Protein AF-A0A073CB37-F1 (afdb_monomer)

Radius of gyration: 21.7 Å; Cα contacts (8 Å, |Δi|>4): 15; chains: 1; bounding box: 36×73×41 Å

Mean predicted aligned error: 10.36 Å

Solvent-accessible surface area (backbone atoms only — not comparable to full-atom values): 6062 Å² total; per-residue (Å²): 129,68,62,65,57,53,52,51,53,49,52,54,50,50,63,71,52,61,86,35,72,68,54,56,50,51,52,55,51,27,76,73,40,98,48,45,66,58,44,52,53,50,54,51,50,49,52,52,50,52,50,51,52,48,48,57,52,48,52,60,48,57,78,74,46,58,69,67,58,55,51,52,52,49,53,51,53,50,50,52,51,51,52,52,47,56,64,69,54,61,76,81,73,76,81,77,74,90,70,87,89,130

Foldseek 3Di:
DPVVVVVVVCVVVVVVPPPDPLVVVLVVCLVPDPHNPVSVVVSVVVVVVVVVVCVVVVVVCVVVDDPVVVVVVVVVVVVVVVVVVCVVPPPPDDPDPPPDDD

Secondary structure (DSSP, 8-state):
--HHHHHHHHHHHHHHHTT-HHHHHHHHHHHHSS-HHHHHHHHHHHHHHHHHHHHHHHHHHHHHS-HHHHHHHHHHHHHHHHHHHHHHS-------------

Sequence (102 aa):
MDFQLLGLTFITVFLSELGDKSQVAAIALSGTSKSPRAVFFGTATALLLASFLGVIVGQGFAEVLPARLVKIAAAIGFAVLGIRLLWFTGIPGKPKDQSLES

Structure (mmCIF, N/CA/C/O backbone):
data_AF-A0A073CB37-F1
#
_entry.id   AF-A0A073CB37-F1
#
loop_
_atom_site.group_PDB
_atom_site.id
_atom_site.type_symbol
_atom_site.label_atom_id
_atom_site.label_alt_id
_atom_site.label_comp_id
_atom_site.label_asym_id
_atom_site.label_entity_id
_atom_site.label_seq_id
_atom_site.pdbx_PDB_ins_code
_atom_site.Cartn_x
_atom_site.Cartn_y
_atom_site.Cartn_z
_atom_site.occupancy
_atom_site.B_iso_or_equiv
_atom_site.auth_seq_id
_atom_site.auth_comp_id
_atom_site.auth_asym_id
_atom_site.auth_atom_id
_atom_site.pdbx_PDB_model_num
ATOM 1 N N . MET A 1 1 ? 15.024 -17.910 4.540 1.00 61.16 1 MET A N 1
ATOM 2 C CA . MET A 1 1 ? 14.113 -16.773 4.306 1.00 61.16 1 MET A CA 1
ATOM 3 C C . MET A 1 1 ? 14.914 -15.512 4.532 1.00 61.16 1 MET A C 1
ATOM 5 O O . MET A 1 1 ? 15.466 -15.377 5.618 1.00 61.16 1 MET A O 1
ATOM 9 N N . ASP A 1 2 ? 15.026 -14.636 3.535 1.00 84.81 2 ASP A N 1
ATOM 10 C CA . ASP A 1 2 ? 15.661 -13.329 3.720 1.00 84.81 2 ASP A CA 1
ATOM 11 C C . ASP A 1 2 ? 14.765 -12.458 4.605 1.00 84.81 2 ASP A C 1
ATOM 13 O O . ASP A 1 2 ? 13.952 -11.665 4.132 1.00 84.81 2 ASP A O 1
ATOM 17 N N . PHE A 1 3 ? 14.893 -12.618 5.925 1.00 86.12 3 PHE A N 1
ATOM 18 C CA . PHE A 1 3 ? 14.200 -11.789 6.915 1.00 86.12 3 PHE A CA 1
ATOM 19 C C . PHE A 1 3 ? 14.505 -10.295 6.718 1.00 86.12 3 PHE A C 1
ATOM 21 O O . PHE A 1 3 ? 13.689 -9.444 7.062 1.00 86.12 3 PHE A O 1
ATOM 28 N N . GLN A 1 4 ? 15.641 -9.980 6.088 1.00 90.12 4 GLN A N 1
ATOM 29 C CA . GLN A 1 4 ? 16.005 -8.634 5.651 1.00 90.12 4 GLN A CA 1
ATOM 30 C C . GLN A 1 4 ? 15.046 -8.084 4.585 1.00 90.12 4 GLN A C 1
ATOM 32 O O . GLN A 1 4 ? 14.623 -6.935 4.688 1.00 90.12 4 GLN A O 1
ATOM 37 N N . LEU A 1 5 ? 14.654 -8.898 3.598 1.00 91.00 5 LEU A N 1
ATOM 38 C CA . LEU A 1 5 ? 13.695 -8.496 2.565 1.00 91.00 5 LEU A CA 1
ATOM 39 C C . LEU A 1 5 ? 12.314 -8.239 3.169 1.00 91.00 5 LEU A C 1
ATOM 41 O O . LEU A 1 5 ? 11.654 -7.260 2.821 1.00 91.00 5 LEU A O 1
ATOM 45 N N . LEU A 1 6 ? 11.900 -9.102 4.101 1.00 90.06 6 LEU A N 1
ATOM 46 C CA . LEU A 1 6 ? 10.636 -8.958 4.817 1.00 90.06 6 LEU A CA 1
ATOM 47 C C . LEU A 1 6 ? 10.620 -7.658 5.626 1.00 90.06 6 LEU A C 1
ATOM 49 O O . LEU A 1 6 ? 9.678 -6.881 5.500 1.00 90.06 6 LEU A O 1
ATOM 53 N N . GLY A 1 7 ? 11.681 -7.389 6.391 1.00 93.69 7 GLY A N 1
ATOM 54 C CA . GLY A 1 7 ? 11.819 -6.153 7.161 1.00 93.69 7 GLY A CA 1
ATOM 55 C C . GLY A 1 7 ? 11.806 -4.901 6.282 1.00 93.69 7 GLY A C 1
ATOM 56 O O . GLY A 1 7 ? 11.064 -3.967 6.574 1.00 93.69 7 GLY A O 1
ATOM 57 N N . LEU A 1 8 ? 12.565 -4.894 5.180 1.00 94.12 8 LEU A N 1
ATOM 58 C CA . LEU A 1 8 ? 12.607 -3.765 4.244 1.00 94.12 8 LEU A CA 1
ATOM 59 C C . LEU A 1 8 ? 11.244 -3.498 3.612 1.00 94.12 8 LEU A C 1
ATOM 61 O O . LEU A 1 8 ? 10.762 -2.371 3.642 1.00 94.12 8 LEU A O 1
ATOM 65 N N . THR A 1 9 ? 10.600 -4.538 3.087 1.00 89.88 9 THR A N 1
ATOM 66 C CA . THR A 1 9 ? 9.314 -4.386 2.398 1.00 89.88 9 THR A CA 1
ATOM 67 C C . THR A 1 9 ? 8.223 -3.969 3.382 1.00 89.88 9 THR A C 1
ATOM 69 O O . THR A 1 9 ? 7.433 -3.081 3.073 1.00 89.88 9 THR A O 1
ATOM 72 N N . PHE A 1 10 ? 8.220 -4.538 4.594 1.00 89.31 10 PHE A N 1
ATOM 73 C CA . PHE A 1 10 ? 7.311 -4.130 5.664 1.00 89.31 10 PHE A CA 1
ATOM 74 C C . PHE A 1 10 ? 7.496 -2.658 6.029 1.00 89.31 10 PHE A C 1
ATOM 76 O O . PHE A 1 10 ? 6.520 -1.920 6.024 1.00 89.31 10 PHE A O 1
ATOM 83 N N . ILE A 1 11 ? 8.727 -2.213 6.304 1.00 93.62 11 ILE A N 1
ATOM 84 C CA . ILE A 1 11 ? 9.005 -0.821 6.686 1.00 93.62 11 ILE A CA 1
ATOM 85 C C . ILE A 1 11 ? 8.630 0.132 5.547 1.00 93.62 11 ILE A C 1
ATOM 87 O O . ILE A 1 11 ? 7.970 1.135 5.801 1.00 93.62 11 ILE A O 1
ATOM 91 N N . THR A 1 12 ? 8.997 -0.174 4.299 1.00 92.56 12 THR A N 1
ATOM 92 C CA . THR A 1 12 ? 8.666 0.668 3.140 1.00 92.56 12 THR A CA 1
ATOM 93 C C . THR A 1 12 ? 7.159 0.804 2.946 1.00 92.56 12 THR A C 1
ATOM 95 O O . THR A 1 12 ? 6.670 1.924 2.805 1.00 92.56 12 THR A O 1
ATOM 98 N N . VAL A 1 13 ? 6.414 -0.305 2.971 1.00 87.50 13 VAL A N 1
ATOM 99 C CA . VAL A 1 13 ? 4.951 -0.272 2.819 1.00 87.50 13 VAL A CA 1
ATOM 100 C C . VAL A 1 13 ? 4.304 0.409 4.021 1.00 87.50 13 VAL A C 1
ATOM 102 O O . VAL A 1 13 ? 3.450 1.269 3.843 1.00 87.50 13 VAL A O 1
ATOM 105 N N . PHE A 1 14 ? 4.753 0.101 5.238 1.00 86.56 14 PHE A N 1
ATOM 106 C CA . PHE A 1 14 ? 4.236 0.714 6.457 1.00 86.56 14 PHE A CA 1
ATOM 107 C C . PHE A 1 14 ? 4.404 2.236 6.435 1.00 86.56 14 PHE A C 1
ATOM 109 O O . PHE A 1 14 ? 3.423 2.946 6.621 1.00 86.56 14 PHE A O 1
ATOM 116 N N . LEU A 1 15 ? 5.604 2.749 6.135 1.00 89.31 15 LEU A N 1
ATOM 117 C CA . LEU A 1 15 ? 5.831 4.194 6.014 1.00 89.31 15 LEU A CA 1
ATOM 118 C C . LEU A 1 15 ? 5.015 4.823 4.882 1.00 89.31 15 LEU A C 1
ATOM 120 O O . LEU A 1 15 ? 4.555 5.948 5.041 1.00 89.31 15 LEU A O 1
ATOM 124 N N . SER A 1 16 ? 4.841 4.121 3.760 1.00 88.50 16 SER A N 1
ATOM 125 C CA . SER A 1 16 ? 4.031 4.611 2.640 1.00 88.50 16 SER A CA 1
ATOM 126 C C . SER A 1 16 ? 2.543 4.720 2.983 1.00 88.50 16 SER A C 1
ATOM 128 O O . SER A 1 16 ? 1.851 5.544 2.393 1.00 88.50 16 SER A O 1
ATOM 130 N N . GLU A 1 17 ? 2.053 3.885 3.898 1.00 84.94 17 GLU A N 1
ATOM 131 C CA . GLU A 1 17 ? 0.645 3.826 4.310 1.00 84.94 17 GLU A CA 1
ATOM 132 C C . GLU A 1 17 ? 0.356 4.683 5.558 1.00 84.94 17 GLU A C 1
ATOM 134 O O . GLU A 1 17 ? -0.798 5.016 5.834 1.00 84.94 17 GLU A O 1
ATOM 139 N N . LEU A 1 18 ? 1.382 5.055 6.336 1.00 83.94 18 LEU A N 1
ATOM 140 C CA . LEU A 1 18 ? 1.236 5.888 7.532 1.00 83.94 18 LEU A CA 1
ATOM 141 C C . LEU A 1 18 ? 0.652 7.267 7.193 1.00 83.94 18 LEU A C 1
ATOM 143 O O . LEU A 1 18 ? 1.250 8.060 6.470 1.00 83.94 18 LEU A O 1
ATOM 147 N N . GLY A 1 19 ? -0.497 7.580 7.792 1.00 78.62 19 GLY A N 1
ATOM 148 C CA . GLY A 1 19 ? -1.183 8.857 7.599 1.00 78.62 19 GLY A CA 1
ATOM 149 C C . GLY A 1 19 ? -2.005 8.949 6.313 1.00 78.62 19 GLY A C 1
ATOM 150 O O . GLY A 1 19 ? -2.477 10.038 5.985 1.00 78.62 19 GLY A O 1
ATOM 151 N N . ASP A 1 20 ? -2.214 7.838 5.600 1.00 87.94 20 ASP A N 1
ATOM 152 C CA . ASP A 1 20 ? -3.114 7.828 4.452 1.00 87.94 20 ASP A CA 1
ATOM 153 C C . ASP A 1 20 ? -4.572 8.125 4.866 1.00 87.94 20 ASP A C 1
ATOM 155 O O . ASP A 1 20 ? -5.012 7.929 6.007 1.00 87.94 20 ASP A O 1
ATOM 159 N N . LYS A 1 21 ? -5.355 8.598 3.896 1.00 83.94 21 LYS A N 1
ATOM 160 C CA . LYS A 1 21 ? -6.784 8.890 4.016 1.00 83.94 21 LYS A CA 1
ATOM 161 C C . LYS A 1 21 ? -7.567 7.701 4.567 1.00 83.94 21 LYS A C 1
ATOM 163 O O . LYS A 1 21 ? -8.516 7.912 5.324 1.00 83.94 21 LYS A O 1
ATOM 168 N N . SER A 1 22 ? -7.167 6.473 4.233 1.00 86.81 22 SER A N 1
ATOM 169 C CA . SER A 1 22 ? -7.763 5.255 4.789 1.00 86.81 22 SER A CA 1
ATOM 170 C C . SER A 1 22 ? -7.594 5.154 6.313 1.00 86.81 22 SER A C 1
ATOM 172 O O . SER A 1 22 ? -8.548 4.794 7.006 1.00 86.81 22 SER A O 1
ATOM 174 N N . GLN A 1 23 ? -6.444 5.556 6.867 1.00 88.00 23 GLN A N 1
ATOM 175 C CA . GLN A 1 23 ? -6.196 5.562 8.313 1.00 88.00 23 GLN A CA 1
ATOM 176 C C . GLN A 1 23 ? -7.025 6.632 9.029 1.00 88.00 23 GLN A C 1
ATOM 178 O O . GLN A 1 23 ? -7.634 6.349 10.062 1.00 88.00 23 GLN A O 1
ATOM 183 N N . VAL A 1 24 ? -7.121 7.838 8.460 1.00 88.44 24 VAL A N 1
ATOM 184 C CA . VAL A 1 24 ? -7.973 8.911 9.008 1.00 88.44 24 VAL A CA 1
ATOM 185 C C . VAL A 1 24 ? -9.447 8.493 8.998 1.00 88.44 24 VAL A C 1
ATOM 187 O O . VAL A 1 24 ? -10.148 8.684 9.993 1.00 88.44 24 VAL A O 1
ATOM 190 N N . ALA A 1 25 ? -9.911 7.856 7.918 1.00 88.06 25 ALA A N 1
ATOM 191 C CA . ALA A 1 25 ? -11.267 7.320 7.826 1.00 88.06 25 ALA A CA 1
ATOM 192 C C . ALA A 1 25 ? -11.525 6.214 8.863 1.00 88.06 25 ALA A C 1
ATOM 194 O O . ALA A 1 25 ? -12.573 6.213 9.510 1.00 88.06 25 ALA A O 1
ATOM 195 N N . ALA A 1 26 ? -10.564 5.309 9.071 1.00 88.69 26 ALA A N 1
ATOM 196 C CA . ALA A 1 26 ? -10.665 4.259 10.082 1.00 88.69 26 ALA A CA 1
ATOM 197 C C . ALA A 1 26 ? -10.751 4.834 11.506 1.00 88.69 26 ALA A C 1
ATOM 199 O O . ALA A 1 26 ? -11.583 4.386 12.297 1.00 88.69 26 ALA A O 1
ATOM 200 N N . ILE A 1 27 ? -9.945 5.852 11.827 1.00 87.62 27 ILE A N 1
ATOM 201 C CA . ILE A 1 27 ? -9.977 6.536 13.129 1.00 87.62 27 ILE A CA 1
ATOM 202 C C . ILE A 1 27 ? -11.317 7.254 13.330 1.00 87.62 27 ILE A C 1
ATOM 204 O O . ILE A 1 27 ? -11.940 7.096 14.380 1.00 87.62 27 ILE A O 1
ATOM 208 N N . ALA A 1 28 ? -11.803 7.981 12.321 1.00 88.56 28 ALA A N 1
ATOM 209 C CA . ALA A 1 28 ? -13.091 8.673 12.381 1.00 88.56 28 ALA A CA 1
ATOM 210 C C . ALA A 1 28 ? -14.270 7.697 12.569 1.00 88.56 28 ALA A C 1
ATOM 212 O O . ALA A 1 28 ? -15.152 7.918 13.407 1.00 88.56 28 ALA A O 1
ATOM 213 N N . LEU A 1 29 ? -14.261 6.579 11.838 1.00 87.94 29 LEU A N 1
ATOM 214 C CA . LEU A 1 29 ? -15.281 5.536 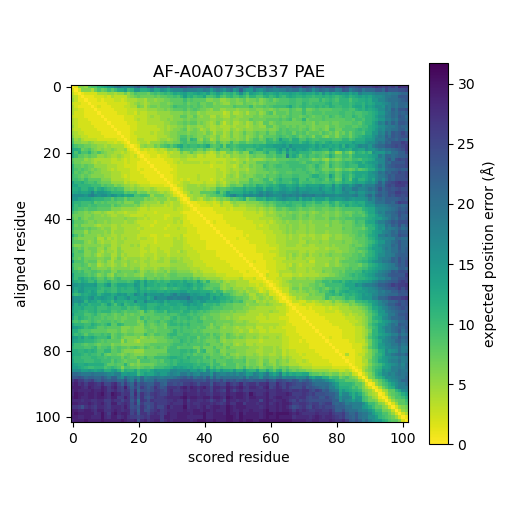11.945 1.00 87.94 29 LEU A CA 1
ATOM 215 C C . LEU A 1 29 ? -15.224 4.812 13.297 1.00 87.94 29 LEU A C 1
ATOM 217 O O . LEU A 1 29 ? -16.268 4.478 13.863 1.00 87.94 29 LEU A O 1
ATOM 221 N N . SER A 1 30 ? -14.019 4.604 13.830 1.00 87.88 30 SER A N 1
ATOM 222 C CA . SER A 1 30 ? -13.795 4.019 15.154 1.00 87.88 30 SER A CA 1
ATOM 223 C C . SER A 1 30 ? -14.318 4.934 16.265 1.00 87.88 30 SER A C 1
ATOM 225 O O . SER A 1 30 ? -15.027 4.463 17.152 1.00 87.88 30 SER A O 1
ATOM 227 N N . GLY A 1 31 ? -14.068 6.246 16.169 1.00 84.31 31 GLY A N 1
ATOM 228 C CA . GLY A 1 31 ? -14.551 7.246 17.130 1.00 84.31 31 GLY A CA 1
ATOM 229 C C . GLY A 1 31 ? -16.073 7.420 17.157 1.00 84.31 31 GLY A C 1
ATOM 230 O O . GLY A 1 31 ? -16.620 7.829 18.176 1.00 84.31 31 GLY A O 1
ATOM 231 N N . THR A 1 32 ? -16.764 7.069 16.069 1.00 83.81 32 THR A N 1
ATOM 232 C CA . THR A 1 32 ? -18.232 7.189 15.956 1.00 83.81 32 THR A CA 1
ATOM 233 C C . THR A 1 32 ? -18.956 5.847 16.166 1.00 83.81 32 THR A C 1
ATOM 235 O O . THR A 1 32 ? -20.176 5.806 16.331 1.00 83.81 32 THR A O 1
ATOM 238 N N . SER A 1 33 ? -18.231 4.723 16.179 1.00 83.81 33 SER A N 1
ATOM 239 C CA . SER A 1 33 ? -18.819 3.386 16.302 1.00 83.81 33 SER A CA 1
ATOM 240 C C . SER A 1 33 ? -18.999 2.940 17.748 1.00 83.81 33 SER A C 1
ATOM 242 O O . SER A 1 33 ? -18.112 3.079 18.583 1.00 83.81 33 SER A O 1
ATOM 244 N N . LYS A 1 34 ? -20.113 2.245 18.019 1.00 77.56 34 LYS A N 1
ATOM 245 C CA . LYS A 1 34 ? -20.369 1.595 19.320 1.00 77.56 34 LYS A CA 1
ATOM 246 C C . LYS A 1 34 ? -19.353 0.495 19.671 1.00 77.56 34 LYS A C 1
ATOM 248 O O . LYS A 1 34 ? -19.257 0.117 20.833 1.00 77.56 34 LYS A O 1
ATOM 253 N N . SER A 1 35 ? -18.613 -0.028 18.687 1.00 86.50 35 SER A N 1
ATOM 254 C CA . SER A 1 35 ? -17.580 -1.054 18.880 1.00 86.50 35 SER A CA 1
ATOM 255 C C . SER A 1 35 ? -16.290 -0.719 18.110 1.00 86.50 35 SER A C 1
ATOM 257 O O . SER A 1 35 ? -16.102 -1.179 16.981 1.00 86.50 35 SER A O 1
ATOM 259 N N . PRO A 1 36 ? -15.361 0.040 18.721 1.00 84.19 36 PRO A N 1
ATOM 260 C CA . PRO A 1 36 ? -14.064 0.391 18.125 1.00 84.19 36 PRO A CA 1
ATOM 261 C C . PRO A 1 36 ? -13.221 -0.826 17.722 1.00 84.19 36 PRO A C 1
ATOM 263 O O . PRO A 1 36 ? -12.517 -0.814 16.715 1.00 84.19 36 PRO A O 1
ATOM 266 N N . ARG A 1 37 ? -13.327 -1.923 18.486 1.00 87.25 37 ARG A N 1
ATOM 267 C CA . ARG A 1 37 ? -12.614 -3.178 18.202 1.00 87.25 37 ARG A CA 1
ATOM 268 C C . ARG A 1 37 ? -13.108 -3.830 16.911 1.00 87.25 37 ARG A C 1
ATOM 270 O O . ARG A 1 37 ? -12.294 -4.313 16.134 1.00 87.25 37 ARG A O 1
ATOM 277 N N . ALA A 1 38 ? -14.419 -3.820 16.664 1.00 88.69 38 ALA A N 1
ATOM 278 C CA . ALA A 1 38 ? -14.982 -4.366 15.431 1.00 88.69 38 ALA A CA 1
ATOM 279 C C . ALA A 1 38 ? -14.552 -3.549 14.204 1.00 88.69 38 ALA A C 1
ATOM 281 O O . ALA A 1 38 ? -14.236 -4.133 13.172 1.00 88.69 38 ALA A O 1
ATOM 282 N N . VAL A 1 39 ? -14.472 -2.219 14.335 1.00 88.94 39 VAL A N 1
ATOM 283 C CA . VAL A 1 39 ? -13.958 -1.347 13.268 1.00 88.94 39 VAL A CA 1
ATOM 284 C C . VAL A 1 39 ? -12.499 -1.667 12.963 1.00 88.94 39 VAL A C 1
ATOM 286 O O . VAL A 1 39 ? -12.170 -1.844 11.798 1.00 88.94 39 VAL A O 1
ATOM 289 N N . PHE A 1 40 ? -11.651 -1.815 13.986 1.00 88.19 40 PHE A N 1
ATOM 290 C CA . PHE A 1 40 ? -10.241 -2.168 13.801 1.00 88.19 40 PHE A CA 1
ATOM 291 C C . PHE A 1 40 ? -10.057 -3.489 13.043 1.00 88.19 40 PHE A C 1
ATOM 293 O O . PHE A 1 40 ? -9.332 -3.537 12.052 1.00 88.19 40 PHE A O 1
ATOM 300 N N . PHE A 1 41 ? -10.728 -4.561 13.477 1.00 92.25 41 PHE A N 1
ATOM 301 C CA . PHE A 1 41 ? -10.620 -5.847 12.786 1.00 92.25 41 PHE A CA 1
ATOM 302 C C . PHE A 1 41 ? -11.226 -5.790 11.380 1.00 92.25 41 PHE A C 1
ATOM 304 O O . PHE A 1 41 ? -10.644 -6.338 10.451 1.00 92.25 41 PHE A O 1
ATOM 311 N N . GLY A 1 42 ? -12.342 -5.080 11.197 1.00 91.44 42 GLY A N 1
ATOM 312 C CA . GLY A 1 42 ? -12.969 -4.906 9.889 1.00 91.44 42 GLY A CA 1
ATOM 313 C C . GLY A 1 42 ? -12.065 -4.186 8.888 1.00 91.44 42 GLY A C 1
ATOM 314 O O . GLY A 1 42 ? -11.885 -4.671 7.772 1.00 91.44 42 GLY A O 1
ATOM 315 N N . THR A 1 43 ? -11.453 -3.066 9.281 1.00 90.00 43 THR A N 1
ATOM 316 C CA . THR A 1 43 ? -10.544 -2.311 8.407 1.00 90.00 43 THR A CA 1
ATOM 317 C C . THR A 1 43 ? -9.246 -3.071 8.148 1.00 90.00 43 THR A C 1
ATOM 319 O O . THR A 1 43 ? -8.789 -3.104 7.007 1.00 90.00 43 THR A O 1
ATOM 322 N N . ALA A 1 44 ? -8.693 -3.753 9.157 1.00 89.69 44 ALA A N 1
ATOM 323 C CA . ALA A 1 44 ? -7.508 -4.593 8.993 1.00 89.69 44 ALA A CA 1
ATOM 324 C C . ALA A 1 44 ? -7.760 -5.753 8.015 1.00 89.69 44 ALA A C 1
ATOM 326 O O . ALA A 1 44 ? -6.976 -5.968 7.091 1.00 89.69 44 ALA A O 1
ATOM 327 N N . T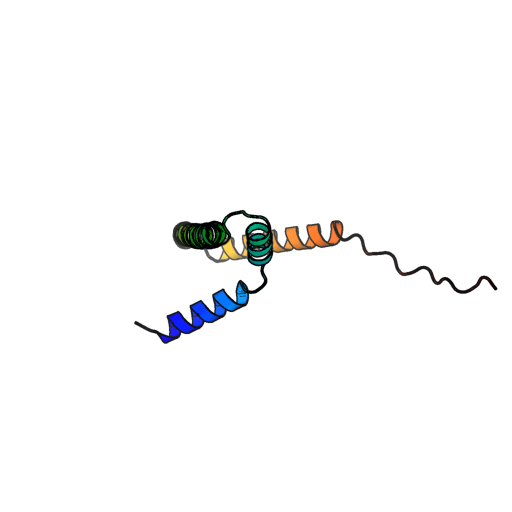HR A 1 45 ? -8.871 -6.478 8.170 1.00 93.69 45 THR A N 1
ATOM 328 C CA . THR A 1 45 ? -9.240 -7.566 7.254 1.00 93.69 45 THR A CA 1
ATOM 329 C C . THR A 1 45 ? -9.520 -7.044 5.848 1.00 93.69 45 THR A C 1
ATOM 331 O O . THR A 1 45 ? -9.063 -7.653 4.882 1.00 93.69 45 THR A O 1
ATOM 334 N N . ALA A 1 46 ? -10.211 -5.909 5.711 1.00 91.12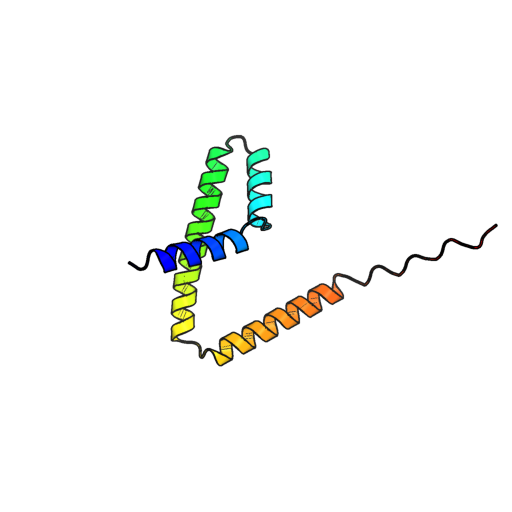 46 ALA A N 1
ATOM 335 C CA . ALA A 1 46 ? -10.455 -5.294 4.409 1.00 91.12 46 ALA A CA 1
ATOM 336 C C . ALA A 1 46 ? -9.145 -4.935 3.690 1.00 91.12 46 ALA A C 1
ATOM 338 O O . ALA A 1 46 ? -9.001 -5.241 2.508 1.00 91.12 46 ALA A O 1
ATOM 339 N N . LEU A 1 47 ? -8.175 -4.357 4.406 1.00 89.19 47 LEU A N 1
ATOM 340 C CA . LEU A 1 47 ? -6.864 -4.018 3.852 1.00 89.19 47 LEU A CA 1
ATOM 341 C C . LEU A 1 47 ? -6.091 -5.267 3.410 1.00 89.19 47 LEU A C 1
ATOM 343 O O . LEU A 1 47 ? -5.545 -5.297 2.310 1.00 89.19 47 LEU A O 1
ATOM 347 N N . LEU A 1 48 ? -6.078 -6.317 4.236 1.00 90.81 48 LEU A N 1
ATOM 348 C CA . LEU A 1 48 ? -5.424 -7.581 3.888 1.00 90.81 48 LEU A CA 1
ATOM 349 C C . LEU A 1 48 ? -6.039 -8.214 2.636 1.00 90.81 48 LEU A C 1
ATOM 351 O O . LEU A 1 48 ? -5.306 -8.638 1.744 1.00 90.81 48 LEU A O 1
ATOM 355 N N . LEU A 1 49 ? -7.371 -8.249 2.548 1.00 95.00 49 LEU A N 1
ATOM 356 C CA . LEU A 1 49 ? -8.076 -8.794 1.389 1.00 95.00 49 LEU A CA 1
ATOM 357 C C . LEU A 1 49 ? -7.821 -7.970 0.126 1.00 95.00 49 LEU A C 1
ATOM 359 O O . LEU A 1 49 ? -7.556 -8.548 -0.926 1.00 95.00 49 LEU A O 1
ATOM 363 N N . ALA A 1 50 ? -7.865 -6.640 0.229 1.00 91.62 50 ALA A N 1
ATOM 364 C CA . ALA A 1 50 ? -7.591 -5.747 -0.892 1.00 91.62 50 ALA A CA 1
ATOM 365 C C . ALA A 1 50 ? -6.161 -5.932 -1.420 1.00 91.62 50 ALA A C 1
ATOM 367 O O . ALA A 1 50 ? -5.972 -6.104 -2.624 1.00 91.62 50 ALA A O 1
ATOM 368 N N . SER A 1 51 ? -5.168 -5.981 -0.528 1.00 89.31 51 SER A N 1
ATOM 369 C CA . SER A 1 51 ? -3.769 -6.230 -0.888 1.00 89.31 51 SER A CA 1
ATOM 370 C C . SER A 1 51 ? -3.571 -7.611 -1.508 1.00 89.31 51 SER A C 1
ATOM 372 O O . SER A 1 51 ? -2.892 -7.738 -2.523 1.00 89.31 51 SER A O 1
ATOM 374 N N . PHE A 1 52 ? -4.197 -8.647 -0.947 1.00 91.50 52 PHE A N 1
ATOM 375 C CA . PHE A 1 52 ? -4.111 -10.007 -1.477 1.00 91.50 52 PHE A CA 1
ATOM 376 C C . PHE A 1 52 ? -4.690 -10.115 -2.894 1.00 91.50 52 PHE A C 1
ATOM 378 O O . PHE A 1 52 ? -4.023 -10.626 -3.794 1.00 91.50 52 PHE A O 1
ATOM 385 N N . LEU A 1 53 ? -5.891 -9.568 -3.120 1.00 94.00 53 LEU A N 1
ATOM 386 C CA . LEU A 1 53 ? -6.478 -9.485 -4.461 1.00 94.00 53 LEU A CA 1
ATOM 387 C C . LEU A 1 53 ? -5.598 -8.662 -5.405 1.00 94.00 53 LEU A C 1
ATOM 389 O O . LEU A 1 53 ? -5.384 -9.068 -6.545 1.00 94.00 53 LEU A O 1
ATOM 393 N N . GLY A 1 54 ? 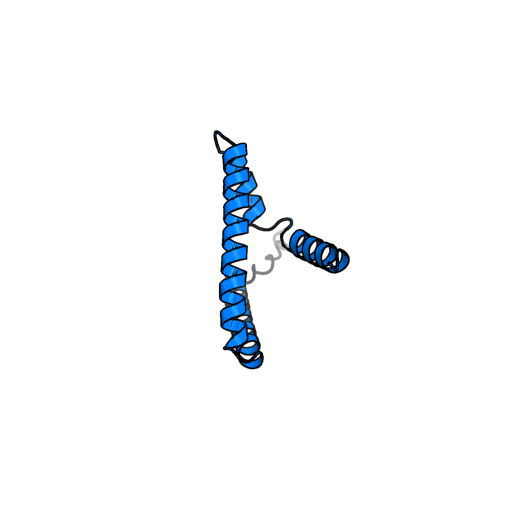-5.064 -7.537 -4.927 1.00 91.44 54 GLY A N 1
ATOM 394 C CA . GLY A 1 54 ? -4.165 -6.679 -5.691 1.00 91.44 54 GLY A CA 1
ATOM 395 C C . GLY A 1 54 ? -2.913 -7.412 -6.166 1.00 91.44 54 GLY A C 1
ATOM 396 O O . GLY A 1 54 ? -2.526 -7.254 -7.320 1.00 91.44 54 GLY A O 1
ATOM 397 N N . VAL A 1 55 ? -2.319 -8.263 -5.324 1.00 89.56 55 VAL A N 1
ATOM 398 C CA . VAL A 1 55 ? -1.157 -9.085 -5.695 1.00 89.56 55 VAL A CA 1
ATOM 399 C C . VAL A 1 55 ? -1.532 -10.154 -6.717 1.00 89.56 55 VAL A C 1
ATOM 401 O O . VAL A 1 55 ? -0.829 -10.276 -7.714 1.00 89.56 55 VAL A O 1
ATOM 404 N N . ILE A 1 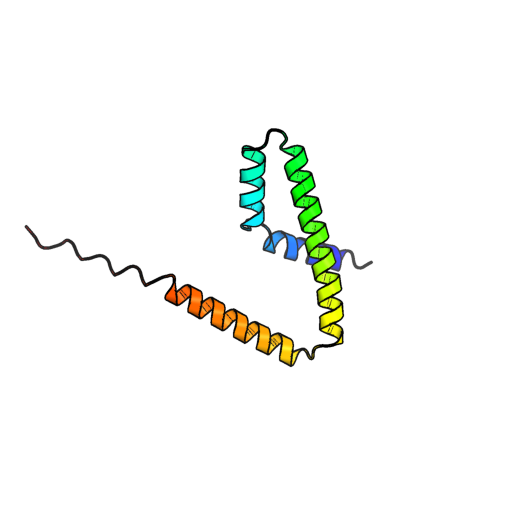56 ? -2.637 -10.885 -6.524 1.00 91.50 56 ILE A N 1
ATOM 405 C CA . ILE A 1 56 ? -3.085 -11.918 -7.480 1.00 91.50 56 ILE A CA 1
ATOM 406 C C . ILE A 1 56 ? -3.323 -11.303 -8.858 1.00 91.50 56 ILE A C 1
ATOM 408 O O . ILE A 1 56 ? -2.811 -11.782 -9.870 1.00 91.50 56 ILE A O 1
ATOM 412 N N . VAL A 1 57 ? -4.094 -10.217 -8.889 1.00 91.50 57 VAL A N 1
ATOM 413 C CA . VAL A 1 57 ? -4.423 -9.509 -10.122 1.00 91.50 57 VAL A CA 1
ATOM 414 C C . VAL A 1 57 ? -3.150 -8.917 -10.731 1.00 91.50 57 VAL A C 1
ATOM 416 O O . VAL A 1 57 ? -2.881 -9.119 -11.911 1.00 91.50 57 VAL A O 1
ATOM 419 N N . GLY A 1 58 ? -2.326 -8.245 -9.927 1.00 86.75 58 GLY A N 1
ATOM 420 C CA . GLY A 1 58 ? -1.083 -7.618 -10.367 1.00 86.75 58 GLY A CA 1
ATOM 421 C C . GLY A 1 58 ? -0.075 -8.605 -10.952 1.00 86.75 58 GLY A C 1
ATOM 422 O O . GLY A 1 58 ? 0.509 -8.313 -11.992 1.00 86.75 58 GLY A O 1
ATOM 423 N N . GLN A 1 59 ? 0.092 -9.781 -10.340 1.00 85.38 59 GLN A N 1
ATOM 424 C CA . GLN A 1 59 ? 0.940 -10.850 -10.874 1.00 85.38 59 GLN A CA 1
ATOM 425 C C . GLN A 1 59 ? 0.400 -11.377 -12.206 1.00 85.38 59 GLN A C 1
ATOM 427 O O . GLN A 1 59 ? 1.149 -11.420 -13.180 1.00 85.38 59 GLN A O 1
ATOM 432 N N . GLY A 1 60 ? -0.903 -11.671 -12.288 1.00 84.06 60 GLY A N 1
ATOM 433 C CA . GLY A 1 60 ? -1.522 -12.129 -13.536 1.00 84.06 60 GLY A CA 1
ATOM 434 C C . GLY A 1 60 ? -1.378 -11.120 -14.681 1.00 84.06 60 GLY A C 1
ATOM 435 O O . GLY A 1 60 ? -1.077 -11.491 -15.813 1.00 84.06 60 GLY A O 1
ATOM 436 N N . PHE A 1 61 ? -1.518 -9.823 -14.397 1.00 81.69 61 PHE A N 1
ATOM 437 C CA . PHE A 1 61 ? -1.282 -8.777 -15.395 1.00 81.69 61 PHE A CA 1
ATOM 438 C C . PHE A 1 61 ? 0.202 -8.598 -15.741 1.00 81.69 61 PHE A C 1
ATOM 440 O O . PHE A 1 61 ? 0.508 -8.290 -16.893 1.00 81.69 61 PHE A O 1
ATOM 447 N N . ALA A 1 62 ? 1.121 -8.792 -14.793 1.00 80.62 62 ALA A N 1
ATOM 448 C CA . ALA A 1 62 ? 2.560 -8.656 -15.024 1.00 80.62 62 ALA A CA 1
ATOM 449 C C . ALA A 1 62 ? 3.132 -9.750 -15.941 1.00 80.62 62 ALA A C 1
ATOM 451 O O . ALA A 1 62 ? 4.095 -9.491 -16.659 1.00 80.62 62 ALA A O 1
ATOM 452 N N . GLU A 1 63 ? 2.533 -10.942 -15.952 1.00 80.31 63 GLU A N 1
ATOM 453 C CA . GLU A 1 63 ? 2.924 -12.035 -16.855 1.00 80.31 63 GLU A CA 1
ATOM 454 C C . GLU A 1 63 ? 2.482 -11.792 -18.306 1.00 80.31 63 GLU A C 1
ATOM 456 O O . GLU A 1 63 ? 3.148 -12.230 -19.244 1.00 80.31 63 GLU A O 1
ATOM 461 N N . VAL A 1 64 ? 1.377 -11.067 -18.503 1.00 83.38 64 VAL A N 1
ATOM 462 C CA . VAL A 1 64 ? 0.770 -10.849 -19.826 1.00 83.38 64 VAL A CA 1
ATOM 463 C C . VAL A 1 64 ? 1.177 -9.505 -20.440 1.0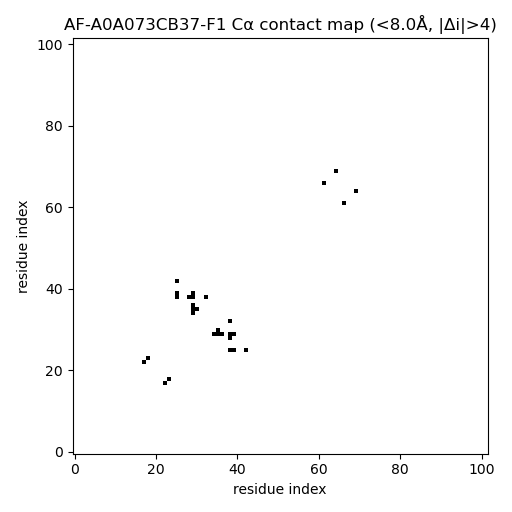0 83.38 64 VAL A C 1
ATOM 465 O O . VAL A 1 64 ? 1.292 -9.389 -21.662 1.00 83.38 64 VAL A O 1
ATOM 468 N N . LEU A 1 65 ? 1.391 -8.468 -19.624 1.00 84.06 65 LEU A N 1
ATOM 469 C CA . LEU A 1 65 ? 1.657 -7.114 -20.108 1.00 84.06 65 LEU A CA 1
ATOM 470 C C . LEU A 1 65 ? 3.160 -6.805 -20.180 1.00 84.06 65 LEU A C 1
ATOM 472 O O . LEU A 1 65 ? 3.847 -6.790 -19.158 1.00 84.06 65 LEU A O 1
ATOM 476 N N . PRO A 1 66 ? 3.678 -6.405 -21.357 1.00 86.19 66 PRO A N 1
ATOM 477 C CA . PRO A 1 66 ? 5.018 -5.850 -21.469 1.00 86.19 66 PRO A CA 1
ATOM 478 C C . PRO A 1 66 ? 5.186 -4.632 -20.555 1.00 86.19 66 PRO A C 1
ATOM 480 O O . PRO A 1 66 ? 4.391 -3.689 -20.608 1.00 86.19 66 PRO A O 1
ATOM 483 N N . ALA A 1 67 ? 6.286 -4.578 -19.799 1.00 86.81 67 ALA A N 1
ATOM 484 C CA . ALA A 1 67 ? 6.581 -3.480 -18.869 1.00 86.81 67 ALA A CA 1
ATOM 485 C C . ALA A 1 67 ? 6.513 -2.080 -19.516 1.00 86.81 67 ALA A C 1
ATOM 487 O O . ALA A 1 67 ? 6.215 -1.090 -18.847 1.00 86.81 67 ALA A O 1
ATOM 488 N N . ARG A 1 68 ? 6.763 -1.979 -20.831 1.00 89.56 68 ARG A N 1
ATOM 489 C CA . ARG A 1 68 ? 6.616 -0.729 -21.592 1.00 89.56 68 ARG A CA 1
ATOM 490 C C . ARG A 1 68 ? 5.168 -0.227 -21.607 1.00 89.56 68 ARG A C 1
ATOM 492 O O . ARG A 1 68 ? 4.959 0.965 -21.410 1.00 89.56 68 ARG A O 1
ATOM 499 N N . LEU A 1 69 ? 4.190 -1.111 -21.812 1.00 89.06 69 LEU A N 1
ATOM 500 C CA . LEU A 1 69 ? 2.774 -0.732 -21.838 1.00 89.06 69 LEU A CA 1
ATOM 501 C C . LEU A 1 69 ? 2.303 -0.279 -20.457 1.00 89.06 69 LEU A C 1
ATOM 503 O O . LEU A 1 69 ? 1.643 0.750 -20.356 1.00 89.06 69 LEU A O 1
ATOM 507 N N . VAL A 1 70 ? 2.725 -0.977 -19.398 1.00 89.88 70 VAL A N 1
ATOM 508 C CA . VAL A 1 70 ? 2.416 -0.600 -18.009 1.00 89.88 70 VAL A CA 1
ATOM 509 C C . VAL A 1 70 ? 2.947 0.800 -17.690 1.00 89.88 70 VAL A C 1
ATOM 511 O O . VAL A 1 70 ? 2.220 1.631 -17.150 1.00 89.88 70 VAL A O 1
ATOM 514 N N . LYS A 1 71 ? 4.189 1.106 -18.088 1.00 91.56 71 LYS A N 1
ATOM 515 C CA . LYS A 1 71 ? 4.790 2.436 -17.888 1.00 91.56 71 LYS A CA 1
ATOM 516 C C . LYS A 1 71 ? 4.062 3.535 -18.661 1.00 91.56 71 LYS A C 1
ATOM 518 O O . LYS A 1 71 ? 3.836 4.604 -18.105 1.00 91.56 71 LYS A O 1
ATOM 523 N N . ILE A 1 72 ? 3.688 3.282 -19.918 1.00 94.88 72 ILE A N 1
ATOM 524 C CA . ILE A 1 72 ? 2.933 4.252 -20.727 1.00 94.88 72 ILE A CA 1
ATOM 525 C C . ILE A 1 72 ? 1.549 4.494 -20.112 1.00 94.88 72 ILE A C 1
ATOM 527 O O . ILE A 1 72 ? 1.150 5.645 -19.955 1.00 94.88 72 ILE A O 1
ATOM 531 N N . ALA A 1 73 ? 0.848 3.434 -19.701 1.00 92.94 73 ALA A N 1
ATOM 532 C CA . ALA A 1 73 ? -0.450 3.545 -19.042 1.00 92.94 73 ALA A CA 1
ATOM 533 C C . ALA A 1 73 ? -0.358 4.343 -17.732 1.00 92.94 73 ALA A C 1
ATOM 535 O O . ALA A 1 73 ? -1.164 5.246 -17.507 1.00 92.94 73 ALA A O 1
ATOM 536 N N . ALA A 1 74 ? 0.660 4.073 -16.907 1.00 93.50 74 ALA A N 1
ATOM 537 C CA . ALA A 1 74 ? 0.921 4.835 -15.690 1.00 93.50 74 ALA A CA 1
ATOM 538 C C . ALA A 1 74 ? 1.195 6.316 -15.997 1.00 93.50 74 ALA A C 1
ATOM 540 O O . ALA A 1 74 ? 0.584 7.185 -15.381 1.00 93.50 74 ALA A O 1
ATOM 541 N N . ALA A 1 75 ? 2.053 6.616 -16.979 1.00 95.56 75 ALA A N 1
ATOM 542 C CA . ALA A 1 75 ? 2.366 7.989 -17.374 1.00 95.56 75 ALA A CA 1
ATOM 543 C C . ALA A 1 75 ? 1.117 8.762 -17.831 1.00 95.56 75 ALA A C 1
ATOM 545 O O . ALA A 1 75 ? 0.905 9.894 -17.397 1.00 95.56 75 ALA A O 1
ATOM 546 N N . ILE A 1 76 ? 0.262 8.140 -18.649 1.00 96.94 76 ILE A N 1
ATOM 547 C CA . ILE A 1 76 ? -1.009 8.736 -19.085 1.00 96.94 76 ILE A CA 1
ATOM 548 C C . ILE A 1 76 ? -1.935 8.959 -17.884 1.00 96.94 76 ILE A C 1
ATOM 550 O O . ILE A 1 76 ? -2.477 10.051 -17.731 1.00 96.94 76 ILE A O 1
ATOM 554 N N . GLY A 1 77 ? -2.090 7.963 -17.006 1.00 95.81 77 GLY A N 1
ATOM 555 C CA . GLY A 1 77 ? -2.929 8.075 -15.810 1.00 95.81 77 GLY A CA 1
ATOM 556 C C . GLY A 1 77 ? -2.492 9.215 -14.888 1.00 95.81 77 GLY A C 1
ATOM 557 O O . GLY A 1 77 ? -3.317 10.037 -14.484 1.00 95.81 77 GLY A O 1
ATOM 558 N N . PHE A 1 78 ? -1.189 9.325 -14.620 1.00 95.38 78 PHE A N 1
ATOM 559 C CA . PHE A 1 78 ? -0.628 10.427 -13.837 1.00 95.38 78 PHE A CA 1
ATOM 560 C C . PHE A 1 78 ? -0.793 11.783 -14.529 1.00 95.38 78 PHE A C 1
ATOM 562 O O . PHE A 1 78 ? -1.140 12.752 -13.858 1.00 95.38 78 PHE A O 1
ATOM 569 N N . ALA A 1 79 ? -0.609 11.867 -15.850 1.00 95.69 79 ALA A N 1
ATOM 570 C CA . ALA A 1 79 ? -0.833 13.106 -16.595 1.00 95.69 79 ALA A CA 1
ATOM 571 C C . ALA A 1 79 ? -2.298 13.562 -16.509 1.00 95.69 79 ALA A C 1
ATOM 573 O O . ALA A 1 79 ? -2.566 14.731 -16.231 1.00 95.69 79 ALA A O 1
ATOM 574 N N . VAL A 1 80 ? -3.252 12.638 -16.668 1.00 96.62 80 VAL A N 1
ATOM 575 C CA . VAL A 1 80 ? -4.689 12.922 -16.525 1.00 96.62 80 VAL A CA 1
ATOM 576 C C . VAL A 1 80 ? -5.017 13.400 -15.111 1.00 96.62 80 VAL A C 1
ATOM 578 O O . VAL A 1 80 ? -5.729 14.394 -14.962 1.00 96.62 80 VAL A O 1
ATOM 581 N N . LEU A 1 81 ? -4.491 12.736 -14.077 1.00 93.81 81 LEU A N 1
ATOM 582 C CA . LEU A 1 81 ? -4.671 13.157 -12.684 1.00 93.81 81 LEU A CA 1
ATOM 583 C C . LEU A 1 81 ? -4.065 14.539 -12.421 1.00 93.81 81 LEU A C 1
ATOM 585 O O . LEU A 1 81 ? -4.714 15.369 -11.789 1.00 93.81 81 LEU A O 1
ATOM 589 N N . GLY A 1 82 ? -2.865 14.806 -12.938 1.00 92.69 82 GLY A N 1
ATOM 590 C CA . GLY A 1 82 ? -2.205 16.105 -12.827 1.00 92.69 82 GLY A CA 1
ATOM 591 C C . GLY A 1 82 ? -3.019 17.226 -13.473 1.00 92.69 82 GLY A C 1
ATOM 592 O O . GLY A 1 82 ? -3.270 18.245 -12.836 1.00 92.69 82 GLY A O 1
ATOM 593 N N . ILE A 1 83 ? -3.514 17.018 -14.698 1.00 94.75 83 ILE A N 1
ATOM 594 C CA . ILE A 1 83 ? -4.370 17.990 -15.398 1.00 94.75 83 ILE A CA 1
ATOM 595 C C . ILE A 1 83 ? -5.686 18.202 -14.641 1.00 94.75 83 ILE A C 1
ATOM 597 O O . ILE A 1 83 ? -6.099 19.342 -14.437 1.00 94.75 83 ILE A O 1
ATOM 601 N N . ARG A 1 84 ? -6.334 17.120 -14.188 1.00 93.06 84 ARG A N 1
ATOM 602 C CA . ARG A 1 8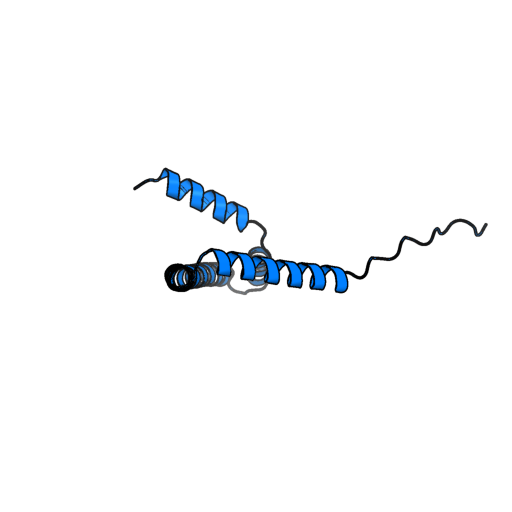4 ? -7.557 17.186 -13.370 1.00 93.06 84 ARG A CA 1
ATOM 603 C C . ARG A 1 84 ? -7.339 18.000 -12.102 1.00 93.06 84 ARG A C 1
ATOM 605 O O . ARG A 1 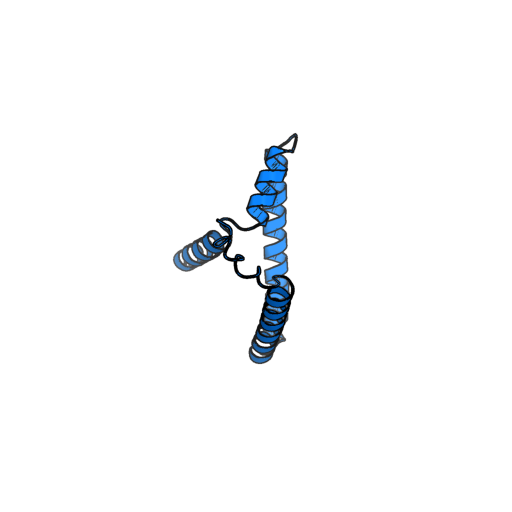84 ? -8.188 18.824 -11.782 1.00 93.06 84 ARG A O 1
ATOM 612 N N . LEU A 1 85 ? -6.230 17.775 -11.399 1.00 91.19 85 LEU A N 1
ATOM 613 C CA . LEU A 1 85 ? -5.888 18.524 -10.195 1.00 91.19 85 LEU A CA 1
ATOM 614 C C . LEU A 1 85 ? -5.692 20.002 -10.515 1.00 91.19 85 LEU A C 1
ATOM 616 O O . LEU A 1 85 ? -6.358 20.814 -9.893 1.00 91.19 85 LEU A O 1
ATOM 620 N N . LEU A 1 86 ? -4.880 20.343 -11.520 1.00 89.81 86 LEU A N 1
ATOM 621 C CA . LEU A 1 86 ? -4.638 21.735 -11.916 1.00 89.81 86 LEU A CA 1
ATOM 622 C C . LEU A 1 86 ? -5.917 22.471 -12.334 1.00 89.81 86 LEU A C 1
ATOM 624 O O . LEU A 1 86 ? -6.078 23.645 -12.019 1.00 89.81 86 LEU A O 1
ATOM 628 N N . TRP A 1 87 ? -6.833 21.790 -13.024 1.00 88.81 87 TRP A N 1
ATOM 629 C CA . TRP A 1 87 ? -8.110 22.378 -13.431 1.00 88.81 87 TRP A CA 1
ATOM 630 C C . TRP A 1 87 ? -9.092 22.518 -12.261 1.00 88.81 87 TRP A C 1
ATOM 632 O O . TRP A 1 87 ? -9.882 23.458 -12.218 1.00 88.81 87 TRP A O 1
ATOM 642 N N . PHE A 1 88 ? -9.061 21.577 -11.313 1.00 79.88 88 PHE A N 1
ATOM 643 C CA . PHE A 1 88 ? -9.924 21.587 -10.134 1.00 79.88 88 PHE A CA 1
ATOM 644 C C . PHE A 1 88 ? -9.452 22.599 -9.083 1.00 79.88 88 PHE A C 1
ATOM 646 O O . PHE A 1 88 ? -10.264 23.313 -8.499 1.00 79.88 88 PHE A O 1
ATOM 653 N N . THR A 1 89 ? -8.141 22.724 -8.874 1.00 68.50 89 THR A N 1
ATOM 654 C CA . THR A 1 89 ? -7.541 23.821 -8.114 1.00 68.50 89 THR A CA 1
ATOM 655 C C . THR A 1 89 ? -7.360 25.021 -9.036 1.00 68.50 89 THR A C 1
ATOM 657 O O . THR A 1 89 ? -6.239 25.367 -9.408 1.00 68.50 89 THR A O 1
ATOM 660 N N . GLY A 1 90 ? -8.469 25.656 -9.424 1.00 64.50 90 GLY A N 1
ATOM 661 C CA . GLY A 1 90 ? -8.419 26.995 -10.005 1.00 64.50 90 GLY A CA 1
ATOM 662 C C . GLY A 1 90 ? -7.589 27.884 -9.081 1.00 64.50 90 GLY A C 1
ATOM 663 O O . GLY A 1 90 ? -7.908 28.001 -7.899 1.00 64.50 90 GLY A O 1
ATOM 664 N N . ILE A 1 91 ? -6.478 28.407 -9.602 1.00 67.44 91 ILE A N 1
ATOM 665 C CA . ILE A 1 91 ? -5.472 29.188 -8.872 1.00 67.44 91 ILE A CA 1
ATOM 666 C C . ILE A 1 91 ? -6.188 30.159 -7.917 1.00 67.44 91 ILE A C 1
ATOM 668 O O . ILE A 1 91 ? -6.919 31.021 -8.415 1.00 67.44 91 ILE A O 1
ATOM 672 N N . PRO A 1 92 ? -6.030 30.048 -6.579 1.00 65.00 92 PRO A N 1
ATOM 673 C CA . PRO A 1 92 ? -6.587 31.039 -5.672 1.00 65.00 92 PRO A CA 1
ATOM 674 C C . PRO A 1 92 ? -5.981 32.387 -6.054 1.00 65.00 92 PRO A C 1
ATOM 676 O O . PRO A 1 92 ? -4.765 32.582 -5.986 1.00 65.00 92 PRO A O 1
ATOM 679 N N . GLY A 1 93 ? -6.838 33.270 -6.571 1.00 66.00 93 GLY A N 1
ATOM 680 C CA . GLY A 1 93 ? -6.451 34.573 -7.086 1.00 66.00 93 GLY A CA 1
ATOM 681 C C . GLY A 1 93 ? -5.615 35.323 -6.056 1.00 66.00 93 GLY A C 1
ATOM 682 O O . GLY A 1 93 ? -5.937 35.331 -4.868 1.00 66.00 93 GLY A O 1
ATOM 683 N N . LYS A 1 94 ? -4.519 35.916 -6.536 1.00 64.75 94 LYS A N 1
ATOM 684 C CA . LYS A 1 94 ? -3.584 36.749 -5.772 1.00 64.75 94 LYS A CA 1
ATOM 685 C C . LYS A 1 94 ? -4.366 37.687 -4.829 1.00 64.75 94 LYS A C 1
ATOM 687 O O . LYS A 1 94 ? -5.330 38.297 -5.301 1.00 64.75 94 LYS A O 1
ATOM 692 N N . PRO A 1 95 ? -3.988 37.816 -3.540 1.00 66.75 95 PRO A N 1
ATOM 693 C CA . PRO A 1 95 ? -4.679 38.707 -2.615 1.00 66.75 95 PRO A CA 1
ATOM 694 C C . PRO A 1 95 ? -4.737 40.110 -3.214 1.00 66.75 95 PRO A C 1
ATOM 696 O O . PRO A 1 95 ? -3.706 40.642 -3.629 1.00 66.75 95 PRO A O 1
ATOM 699 N N . LYS A 1 96 ? -5.945 40.672 -3.299 1.00 65.25 96 LYS A N 1
ATOM 700 C CA . LYS A 1 96 ? -6.150 42.068 -3.680 1.00 65.25 96 LYS A CA 1
ATOM 701 C C . LYS A 1 96 ? -5.457 42.902 -2.606 1.00 65.25 96 LYS A C 1
ATOM 703 O O . LYS A 1 96 ? -5.771 42.756 -1.425 1.00 65.25 96 LYS A O 1
ATOM 708 N N . ASP A 1 97 ? -4.467 43.682 -3.005 1.00 71.69 97 ASP A N 1
ATOM 709 C CA . ASP A 1 97 ? -3.765 44.630 -2.156 1.00 71.69 97 ASP A CA 1
ATOM 710 C C . ASP A 1 97 ? -4.764 45.658 -1.628 1.00 71.69 97 ASP A C 1
ATOM 712 O O . ASP A 1 97 ? -5.112 46.651 -2.256 1.00 71.69 97 ASP A O 1
ATOM 716 N N . GLN A 1 98 ? -5.265 45.379 -0.430 1.00 62.94 98 GLN A N 1
ATOM 717 C CA . GLN A 1 98 ? -6.098 46.274 0.352 1.00 62.94 98 GLN A CA 1
ATOM 718 C C . GLN A 1 98 ? -5.197 47.319 1.034 1.00 62.94 98 GLN A C 1
ATOM 720 O O . GLN A 1 98 ? -5.055 47.376 2.248 1.00 62.94 98 GLN A O 1
ATOM 725 N N . SER A 1 99 ? -4.521 48.102 0.205 1.00 65.12 99 SER A N 1
ATOM 726 C CA . SER A 1 99 ? -3.830 49.352 0.511 1.00 65.12 99 SER A CA 1
ATOM 727 C C . SER A 1 99 ? -3.916 50.098 -0.814 1.00 65.12 99 SER A C 1
ATOM 729 O O . SER A 1 99 ? -3.263 49.692 -1.763 1.00 65.12 99 SER A O 1
ATOM 731 N N . LEU A 1 100 ? -4.864 50.998 -1.040 1.00 64.88 100 LEU A N 1
ATOM 732 C CA . LEU A 1 100 ? -4.787 52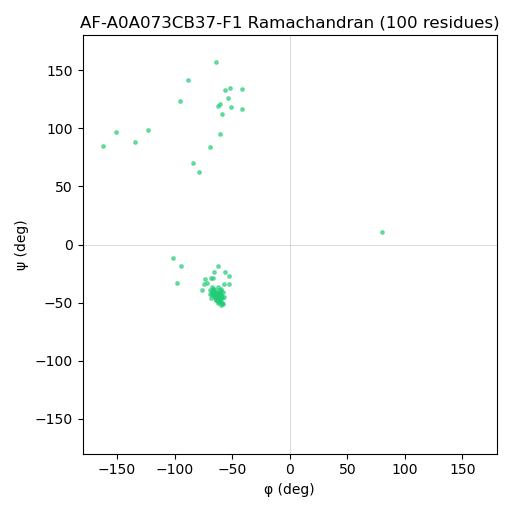.393 -0.629 1.00 64.88 100 LEU A CA 1
ATOM 733 C C . LEU A 1 100 ? -6.212 52.990 -0.662 1.00 64.88 100 LEU A C 1
ATOM 735 O O . LEU A 1 100 ? -6.609 53.594 -1.652 1.00 64.88 100 LEU A O 1
ATOM 739 N N . GLU A 1 101 ? -6.990 52.815 0.403 1.00 61.91 101 GLU A N 1
ATOM 740 C CA . GLU A 1 101 ? -8.026 53.793 0.760 1.00 61.91 101 GLU A CA 1
ATOM 741 C C . GLU A 1 101 ? -7.726 54.254 2.187 1.00 61.91 101 GLU A C 1
ATOM 743 O O . GLU A 1 101 ? -8.004 53.556 3.162 1.00 61.91 101 GLU A O 1
ATOM 748 N N . SER A 1 102 ? -7.069 55.409 2.272 1.00 63.25 102 SER A N 1
ATOM 749 C CA . SER A 1 102 ? -6.968 56.266 3.453 1.00 63.25 102 SER A CA 1
ATOM 750 C C . SER A 1 102 ? -7.089 57.706 2.988 1.00 63.25 102 SER A C 1
ATOM 752 O O . SER A 1 102 ? -6.279 58.058 2.096 1.00 63.25 102 SER A O 1
#

Organism: Planktothrix agardhii (strain NIVA-CYA 126/8) (NCBI:txid388467)

pLDDT: mean 85.54, std 9.33, range [61.16, 96.94]

InterPro domains:
  IPR001727 GDT1-like [PF01169] (9-82)
  IPR001727 GDT1-like [PTHR12608] (9-86)